Protein AF-A0A6V7JNL8-F1 (afdb_monomer)

Sequence (116 aa):
MGIKDIFENTATLTGIARAKKGSAQLMVTEIVQKAGIEVNEEGTTAYVATEIELGNKVADQEFTADHPFLFYLEDEITGTILYMGRIVNPLETTGNTEASGVQLPIRQDDFVPQPA

Radius of gyration: 23.98 Å; Cα contacts (8 Å, |Δi|>4): 64; chains: 1; bounding box: 53×30×69 Å

InterPro domains:
  IPR000215 Serpin family [PTHR11461] (1-91)
  IPR023795 Serpin, conserved site [PS00284] (63-73)
  IPR023796 Serpin domain [PF00079] (1-90)
  IPR036186 Serpin superfamily [SSF56574] (1-90)
  IPR042178 Serpin superfamily, domain 1 [G3DSA:3.30.497.10] (1-93)

Structure (mmCIF, N/CA/C/O backbone):
data_AF-A0A6V7JNL8-F1
#
_entry.id   AF-A0A6V7JNL8-F1
#
loop_
_atom_site.group_PDB
_atom_site.id
_atom_site.type_symbol
_atom_site.label_atom_id
_atom_site.label_alt_id
_atom_site.label_comp_id
_atom_site.label_asym_id
_atom_site.label_entity_id
_atom_site.label_seq_id
_atom_site.pdbx_PDB_ins_code
_atom_site.Cartn_x
_atom_site.Cartn_y
_atom_site.Cartn_z
_atom_site.occupancy
_atom_site.B_iso_or_equiv
_atom_site.auth_seq_id
_atom_site.auth_comp_id
_atom_site.auth_asym_id
_atom_site.auth_atom_id
_atom_site.pdbx_PDB_model_num
ATOM 1 N N . MET A 1 1 ? -3.337 -8.115 -15.566 1.00 71.75 1 MET A N 1
ATOM 2 C CA . MET A 1 1 ? -2.406 -6.991 -15.804 1.00 71.75 1 MET A CA 1
ATOM 3 C C . MET A 1 1 ? -1.727 -7.218 -17.155 1.00 71.75 1 MET A C 1
ATOM 5 O O . MET A 1 1 ? -1.143 -8.277 -17.334 1.00 71.75 1 MET A O 1
ATOM 9 N N . GLY A 1 2 ? -1.909 -6.329 -18.136 1.00 91.81 2 GLY A N 1
ATOM 10 C CA . GLY A 1 2 ? -1.570 -6.574 -19.554 1.00 91.81 2 GLY A CA 1
ATOM 11 C C . GLY A 1 2 ? -0.250 -5.971 -20.049 1.00 91.81 2 GLY A C 1
ATOM 12 O O . GLY A 1 2 ? -0.011 -5.973 -21.249 1.00 91.81 2 GLY A O 1
ATOM 13 N N . ILE A 1 3 ? 0.588 -5.438 -19.157 1.00 92.81 3 ILE A N 1
ATOM 14 C CA . ILE A 1 3 ? 1.860 -4.797 -19.515 1.00 92.81 3 ILE A CA 1
ATOM 15 C C . ILE A 1 3 ? 2.915 -5.891 -19.713 1.00 92.81 3 ILE A C 1
ATOM 17 O O . ILE A 1 3 ? 3.321 -6.527 -18.743 1.00 92.81 3 ILE A O 1
ATOM 21 N N . LYS A 1 4 ? 3.322 -6.127 -20.965 1.00 92.75 4 LYS A N 1
ATOM 22 C CA . LYS A 1 4 ? 4.293 -7.173 -21.340 1.00 92.75 4 LYS A CA 1
ATOM 23 C C . LYS A 1 4 ? 5.428 -6.634 -22.200 1.00 92.75 4 LYS A C 1
ATOM 25 O O . LYS A 1 4 ? 6.579 -6.929 -21.913 1.00 92.75 4 LYS A O 1
ATOM 30 N N . ASP A 1 5 ? 5.106 -5.771 -23.160 1.00 92.56 5 ASP A N 1
ATOM 31 C CA . ASP A 1 5 ? 6.029 -5.276 -24.188 1.00 92.56 5 ASP A CA 1
ATOM 32 C C . ASP A 1 5 ? 7.336 -4.696 -23.630 1.00 92.56 5 ASP A C 1
ATOM 34 O O . ASP A 1 5 ? 8.387 -4.857 -24.238 1.00 92.56 5 ASP A O 1
ATOM 38 N N . ILE A 1 6 ? 7.302 -4.043 -22.461 1.00 92.75 6 ILE A N 1
ATOM 39 C CA . ILE A 1 6 ? 8.499 -3.448 -21.841 1.00 92.75 6 ILE A CA 1
ATOM 40 C C . ILE A 1 6 ? 9.500 -4.492 -21.328 1.00 92.75 6 ILE A C 1
ATOM 42 O O . ILE A 1 6 ? 10.667 -4.154 -21.143 1.00 92.75 6 ILE A O 1
ATOM 46 N N . PHE A 1 7 ? 9.049 -5.728 -21.101 1.00 93.00 7 PHE A N 1
ATOM 47 C CA . PHE A 1 7 ? 9.846 -6.849 -20.599 1.00 93.00 7 PHE A CA 1
ATOM 48 C C . PHE A 1 7 ? 10.343 -7.777 -21.715 1.00 93.00 7 PHE A C 1
ATOM 50 O O . PHE A 1 7 ? 11.007 -8.775 -21.444 1.00 93.00 7 PHE A O 1
ATOM 57 N N . GLU A 1 8 ? 10.009 -7.484 -22.972 1.00 90.81 8 GLU A N 1
ATOM 58 C CA . GLU A 1 8 ? 10.382 -8.307 -24.118 1.00 90.81 8 GLU A CA 1
ATOM 59 C C . GLU A 1 8 ? 11.585 -7.724 -24.872 1.00 90.81 8 GLU A C 1
ATOM 61 O O . GLU A 1 8 ? 11.836 -6.521 -24.879 1.00 90.81 8 GLU A O 1
ATOM 66 N N . ASN A 1 9 ? 12.287 -8.574 -25.625 1.00 88.19 9 ASN A N 1
ATOM 67 C CA . ASN A 1 9 ? 13.347 -8.150 -26.553 1.00 88.19 9 ASN A CA 1
ATOM 68 C C . ASN A 1 9 ? 12.832 -7.268 -27.708 1.00 88.19 9 ASN A C 1
ATOM 70 O O . ASN A 1 9 ? 13.613 -6.771 -28.512 1.00 88.19 9 ASN A O 1
ATOM 74 N N . THR A 1 10 ? 11.518 -7.121 -27.843 1.00 87.00 10 THR A N 1
ATOM 75 C CA . THR A 1 10 ? 10.837 -6.248 -28.806 1.00 87.00 10 THR A CA 1
ATOM 76 C C . THR A 1 10 ? 10.531 -4.868 -28.213 1.00 87.00 10 THR A C 1
ATOM 78 O O . THR A 1 10 ? 10.047 -3.992 -28.936 1.00 87.00 10 THR A O 1
ATOM 81 N N . ALA A 1 11 ? 10.839 -4.642 -26.926 1.00 89.75 11 ALA A N 1
ATOM 82 C CA . ALA A 1 11 ? 10.598 -3.385 -26.234 1.00 89.75 11 ALA A CA 1
ATOM 83 C C . ALA A 1 11 ? 11.170 -2.196 -27.016 1.00 89.75 11 ALA A C 1
ATOM 85 O O . ALA A 1 11 ? 12.323 -2.192 -27.465 1.00 89.75 11 ALA A O 1
ATOM 86 N N . THR A 1 12 ? 10.350 -1.155 -27.159 1.00 88.56 12 THR A N 1
ATOM 87 C CA . THR A 1 12 ? 10.737 0.098 -27.813 1.00 88.56 12 THR A CA 1
ATOM 88 C C . THR A 1 12 ? 10.807 1.209 -26.769 1.00 88.56 12 THR A C 1
ATOM 90 O O . THR A 1 12 ? 9.823 1.880 -26.479 1.00 88.56 12 THR A O 1
ATOM 93 N N . LEU A 1 13 ? 11.996 1.405 -26.192 1.00 88.31 13 LEU A N 1
ATOM 94 C CA . LEU A 1 13 ? 12.264 2.371 -25.115 1.00 88.31 13 LEU A CA 1
ATOM 95 C C . LEU A 1 13 ? 13.092 3.575 -25.606 1.00 88.31 13 LEU A C 1
ATOM 97 O O . LEU A 1 13 ? 14.003 4.054 -24.929 1.00 88.31 13 LEU A O 1
ATOM 101 N N . THR A 1 14 ? 12.784 4.086 -26.803 1.00 86.00 14 THR A N 1
ATOM 102 C CA . THR A 1 14 ? 13.573 5.129 -27.494 1.00 86.00 14 THR A CA 1
ATOM 103 C C . THR A 1 14 ? 13.622 6.475 -26.769 1.00 86.00 14 THR A C 1
ATOM 105 O O . THR A 1 14 ? 14.525 7.272 -27.028 1.00 86.00 14 THR A O 1
ATOM 108 N N . GLY A 1 15 ? 12.662 6.736 -25.873 1.00 87.06 15 GLY A N 1
ATOM 109 C CA . GLY A 1 15 ? 12.663 7.904 -24.987 1.00 87.06 15 GLY A CA 1
ATOM 110 C C . GLY A 1 15 ? 13.679 7.814 -23.842 1.00 87.06 15 GLY A C 1
ATOM 111 O O . GLY A 1 15 ? 14.086 8.848 -23.327 1.00 87.06 15 GLY A O 1
ATOM 112 N N . ILE A 1 16 ? 14.118 6.603 -23.478 1.00 87.88 16 ILE A N 1
ATOM 113 C CA . ILE A 1 16 ? 15.117 6.357 -22.426 1.00 87.88 16 ILE A CA 1
ATOM 114 C C . ILE A 1 16 ? 16.518 6.307 -23.040 1.00 87.88 16 ILE A C 1
ATOM 116 O O . ILE A 1 16 ? 17.424 7.010 -22.599 1.00 87.88 16 ILE A O 1
ATOM 120 N N . ALA A 1 17 ? 16.695 5.500 -24.088 1.00 82.06 17 ALA A N 1
ATOM 121 C CA . ALA A 1 17 ? 17.964 5.381 -24.793 1.00 82.06 17 ALA A CA 1
ATOM 122 C C . ALA A 1 17 ? 17.739 5.322 -26.303 1.00 82.06 17 ALA A C 1
ATOM 124 O O . ALA A 1 17 ? 16.918 4.556 -26.810 1.00 82.06 17 ALA A O 1
ATOM 125 N N . ARG A 1 18 ? 18.512 6.116 -27.051 1.00 76.25 18 ARG A N 1
ATOM 126 C CA . ARG A 1 18 ? 18.511 6.048 -28.513 1.00 76.25 18 ARG A CA 1
ATOM 127 C C . ARG A 1 18 ? 19.405 4.900 -28.950 1.00 76.25 18 ARG A C 1
ATOM 129 O O . ARG A 1 18 ? 20.626 4.983 -28.819 1.00 76.25 18 ARG A O 1
ATOM 136 N N . ALA A 1 19 ? 18.799 3.855 -29.498 1.00 66.31 19 ALA A N 1
ATOM 137 C CA . ALA A 1 19 ? 19.547 2.784 -30.131 1.00 66.31 19 ALA A CA 1
ATOM 138 C C . ALA A 1 19 ? 20.340 3.354 -31.324 1.00 66.31 19 ALA A C 1
ATOM 140 O O . ALA A 1 19 ? 19.763 3.874 -32.283 1.00 66.31 19 ALA A O 1
ATOM 141 N N . LYS A 1 20 ? 21.676 3.296 -31.264 1.00 64.19 20 LYS A N 1
ATOM 142 C CA . LYS A 1 20 ? 22.520 3.493 -32.452 1.00 64.19 20 LYS A CA 1
ATOM 143 C C . LYS A 1 20 ? 22.449 2.217 -33.287 1.00 64.19 20 LYS A C 1
ATOM 145 O O . LYS A 1 20 ? 22.245 1.131 -32.760 1.00 64.19 20 LYS A O 1
ATOM 150 N N . LYS A 1 21 ? 22.641 2.325 -34.601 1.00 59.34 21 LYS A N 1
ATOM 151 C CA . LYS A 1 21 ? 22.665 1.157 -35.493 1.00 59.34 21 LYS A CA 1
ATOM 152 C C . LYS A 1 21 ? 23.706 0.144 -34.967 1.00 59.34 21 LYS A C 1
ATOM 154 O O . LYS A 1 21 ? 24.890 0.465 -34.949 1.00 59.34 21 LYS A O 1
ATOM 159 N N . GLY A 1 22 ? 23.253 -1.025 -34.498 1.00 60.88 22 GLY A N 1
ATOM 160 C CA . GLY A 1 22 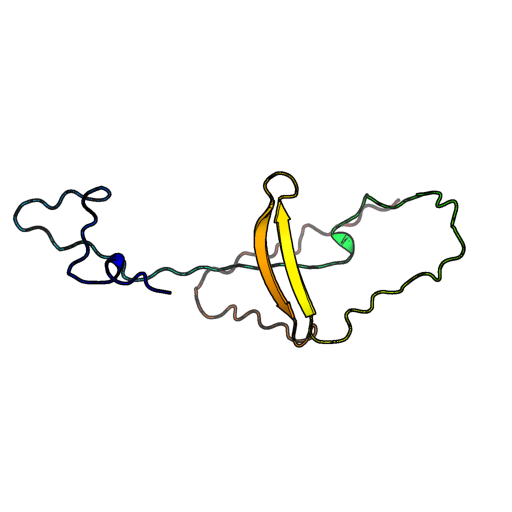? 24.098 -2.064 -33.885 1.00 60.88 22 GLY A CA 1
ATOM 161 C C . GLY A 1 22 ? 24.173 -2.087 -32.347 1.00 60.88 22 GLY A C 1
ATOM 162 O O . GLY A 1 22 ? 24.960 -2.862 -31.813 1.00 60.88 22 GLY A O 1
ATOM 163 N N . SER A 1 23 ? 23.403 -1.269 -31.619 1.00 64.31 23 SER A N 1
ATOM 164 C CA . SER A 1 23 ? 23.349 -1.325 -30.148 1.00 64.31 23 SER A CA 1
ATOM 165 C C . SER A 1 23 ? 22.418 -2.426 -29.632 1.00 64.31 23 SER A C 1
ATOM 167 O O . SER A 1 23 ? 21.422 -2.745 -30.278 1.00 64.31 23 SER A O 1
ATOM 169 N N . ALA A 1 24 ? 22.716 -2.943 -28.436 1.00 66.56 24 ALA A N 1
ATOM 170 C CA . ALA A 1 24 ? 21.871 -3.887 -27.711 1.00 66.56 24 ALA A CA 1
ATOM 171 C C . ALA A 1 24 ? 20.445 -3.344 -27.521 1.00 66.56 24 ALA A C 1
ATOM 173 O O . ALA A 1 24 ? 20.257 -2.152 -27.255 1.00 66.56 24 ALA A O 1
ATOM 174 N N . GLN A 1 25 ? 19.451 -4.222 -27.665 1.00 74.81 25 GLN A N 1
ATOM 175 C CA . GLN A 1 25 ? 18.060 -3.881 -27.402 1.00 74.81 25 GLN A CA 1
ATOM 176 C C . GLN A 1 25 ? 17.871 -3.630 -25.900 1.00 74.81 25 GLN A C 1
ATOM 178 O O . GLN A 1 25 ? 18.283 -4.445 -25.076 1.00 74.81 25 GLN A O 1
ATOM 183 N N . LEU A 1 26 ? 17.264 -2.497 -25.547 1.00 87.44 26 LEU A N 1
ATOM 184 C CA . LEU A 1 26 ? 16.943 -2.156 -24.165 1.00 87.44 26 LEU A CA 1
ATOM 185 C C . LEU A 1 26 ? 15.575 -2.739 -23.799 1.00 87.44 26 LEU A C 1
ATOM 187 O O . LEU A 1 26 ? 14.599 -2.467 -24.494 1.00 87.44 26 LEU A O 1
ATOM 191 N N . MET A 1 27 ? 15.506 -3.468 -22.688 1.00 91.75 27 MET A N 1
ATOM 192 C CA . MET A 1 27 ? 14.260 -3.944 -22.083 1.00 91.75 27 MET A CA 1
ATOM 193 C C . MET A 1 27 ? 14.330 -3.791 -20.561 1.00 91.75 27 MET A C 1
ATOM 195 O O . MET A 1 27 ? 15.417 -3.668 -19.990 1.00 91.75 27 MET A O 1
ATOM 199 N N . VAL A 1 28 ? 13.177 -3.832 -19.905 1.00 92.44 28 VAL A N 1
ATOM 200 C CA . VAL A 1 28 ? 13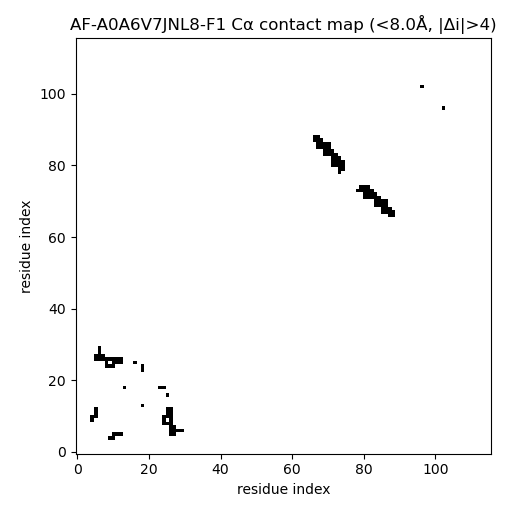.078 -3.937 -18.450 1.00 92.44 28 VAL A CA 1
ATOM 201 C C . VAL A 1 28 ? 13.203 -5.406 -18.065 1.00 92.44 28 VAL A C 1
ATOM 203 O O . VAL A 1 28 ? 12.419 -6.231 -18.515 1.00 92.44 28 VAL A O 1
ATOM 206 N N . THR A 1 29 ? 14.179 -5.750 -17.232 1.00 92.62 29 THR A N 1
ATOM 207 C CA . THR A 1 29 ? 14.372 -7.140 -16.788 1.00 92.62 29 THR A CA 1
ATOM 208 C C . THR A 1 29 ? 13.604 -7.455 -15.512 1.00 92.62 29 THR A C 1
ATOM 210 O O . THR A 1 29 ? 13.129 -8.571 -15.341 1.00 92.62 29 THR A O 1
ATOM 213 N N . GLU A 1 30 ? 13.476 -6.479 -14.613 1.00 92.81 30 GLU A N 1
ATOM 214 C CA . GLU A 1 30 ? 12.841 -6.655 -13.312 1.00 92.81 30 GLU A CA 1
ATOM 215 C C . GLU A 1 30 ? 12.280 -5.320 -12.808 1.00 92.81 30 GLU A C 1
ATOM 217 O O . GLU A 1 30 ? 12.890 -4.266 -12.995 1.00 92.81 30 GLU A O 1
ATOM 222 N N . ILE A 1 31 ? 11.120 -5.376 -12.153 1.00 92.69 31 ILE A N 1
ATOM 223 C CA . ILE A 1 31 ? 10.579 -4.280 -11.347 1.00 92.69 31 ILE A CA 1
ATOM 224 C C . ILE A 1 31 ? 10.210 -4.875 -9.993 1.00 92.69 31 ILE A C 1
ATOM 226 O O . ILE A 1 31 ? 9.353 -5.754 -9.917 1.00 92.69 31 ILE A O 1
ATOM 230 N N . VAL A 1 32 ? 10.836 -4.377 -8.928 1.00 94.19 32 VAL A N 1
ATOM 231 C CA . VAL A 1 32 ? 10.525 -4.773 -7.552 1.00 94.19 32 VAL A C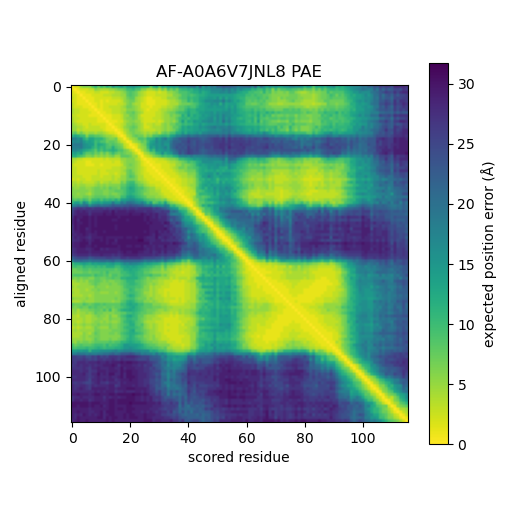A 1
ATOM 232 C C . VAL A 1 32 ? 9.875 -3.597 -6.8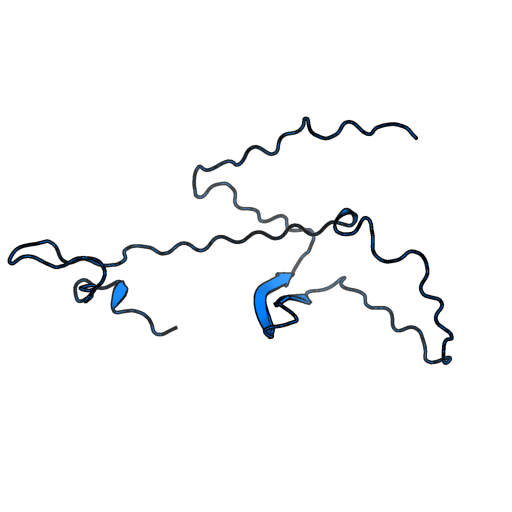38 1.00 94.19 32 VAL A C 1
ATOM 234 O O . VAL A 1 32 ? 10.480 -2.535 -6.708 1.00 94.19 32 VAL A O 1
ATOM 237 N N . GLN A 1 33 ? 8.655 -3.796 -6.343 1.00 89.50 33 GLN A N 1
ATOM 238 C CA . GLN A 1 33 ? 7.975 -2.851 -5.464 1.00 89.50 33 GLN A CA 1
ATOM 239 C C . GLN A 1 33 ? 7.995 -3.403 -4.039 1.00 89.50 33 GLN A C 1
ATOM 241 O O . GLN A 1 33 ? 7.479 -4.490 -3.784 1.00 89.50 33 GLN A O 1
ATOM 246 N N . LYS A 1 34 ? 8.594 -2.653 -3.111 1.00 89.00 34 LYS A N 1
ATOM 247 C CA . LYS A 1 34 ? 8.582 -2.959 -1.677 1.00 89.00 34 LYS A CA 1
ATOM 248 C C . LYS A 1 34 ? 7.835 -1.860 -0.944 1.00 89.00 34 LYS A C 1
ATOM 250 O O . LYS A 1 34 ? 8.077 -0.684 -1.195 1.00 89.00 34 LYS A O 1
ATOM 255 N N . ALA A 1 35 ? 6.950 -2.260 -0.046 1.00 86.38 35 ALA A N 1
ATOM 256 C CA . ALA A 1 35 ? 6.176 -1.373 0.804 1.00 86.38 35 ALA A CA 1
ATOM 257 C C . ALA A 1 35 ? 6.143 -1.965 2.215 1.00 86.38 35 ALA A C 1
ATOM 259 O O . ALA A 1 35 ? 6.090 -3.186 2.367 1.00 86.38 35 ALA A O 1
ATOM 260 N N . GLY A 1 36 ? 6.190 -1.102 3.223 1.00 84.81 36 GLY A N 1
ATOM 261 C CA . GLY A 1 36 ? 6.074 -1.473 4.627 1.00 84.81 36 GLY A CA 1
ATOM 262 C C . GLY A 1 36 ? 5.216 -0.441 5.341 1.00 84.81 36 GLY A C 1
ATOM 263 O O . GLY A 1 36 ? 5.328 0.750 5.056 1.00 84.81 36 GLY A O 1
ATOM 264 N N . ILE A 1 37 ? 4.343 -0.915 6.223 1.00 83.94 37 ILE A N 1
ATOM 265 C CA . ILE A 1 37 ? 3.509 -0.079 7.082 1.00 83.94 37 ILE A CA 1
ATOM 266 C C . ILE A 1 37 ? 3.733 -0.567 8.502 1.00 83.94 37 ILE A C 1
ATOM 268 O O . ILE A 1 37 ? 3.618 -1.762 8.773 1.00 83.94 37 ILE A O 1
ATOM 272 N N . GLU A 1 38 ? 4.055 0.365 9.385 1.00 84.56 38 GLU A N 1
ATOM 273 C CA . GLU A 1 38 ? 4.084 0.144 10.821 1.00 84.56 38 GLU A CA 1
ATOM 274 C C . GLU A 1 38 ? 2.871 0.848 11.423 1.00 84.56 38 GLU A C 1
ATOM 276 O O . GLU A 1 38 ? 2.624 2.019 11.136 1.00 84.56 38 GLU A O 1
ATOM 281 N N . VAL A 1 39 ? 2.096 0.115 12.220 1.00 81.19 39 VAL A N 1
ATOM 282 C CA . VAL A 1 39 ? 0.956 0.654 12.962 1.00 81.19 39 VAL A CA 1
ATOM 283 C C . VAL A 1 39 ? 1.249 0.443 14.436 1.00 81.19 39 VAL A C 1
ATOM 285 O O . VAL A 1 39 ? 1.421 -0.691 14.879 1.00 81.19 39 VAL A O 1
ATOM 288 N N . ASN A 1 40 ? 1.319 1.536 15.181 1.00 80.81 40 ASN A N 1
ATOM 289 C CA . ASN A 1 40 ? 1.484 1.529 16.624 1.00 80.81 40 ASN A CA 1
ATOM 290 C C . ASN A 1 40 ? 0.568 2.593 17.246 1.00 80.81 40 ASN A C 1
ATOM 292 O O . ASN A 1 40 ? 0.017 3.449 16.553 1.00 80.81 40 ASN A O 1
ATOM 296 N N . GLU A 1 41 ? 0.382 2.509 18.558 1.00 77.56 41 GLU A N 1
ATOM 297 C CA . GLU A 1 41 ? -0.475 3.434 19.311 1.00 77.56 41 GLU A CA 1
ATOM 298 C C . GLU A 1 41 ? 0.161 4.830 19.436 1.00 77.56 41 GLU A C 1
ATOM 300 O O . GLU A 1 41 ? -0.539 5.830 19.572 1.00 77.56 41 GLU A O 1
ATOM 305 N N . GLU A 1 42 ? 1.491 4.911 19.331 1.00 64.81 42 GLU A N 1
ATOM 306 C CA . GLU A 1 42 ? 2.255 6.164 19.381 1.00 64.81 42 GLU A CA 1
ATOM 307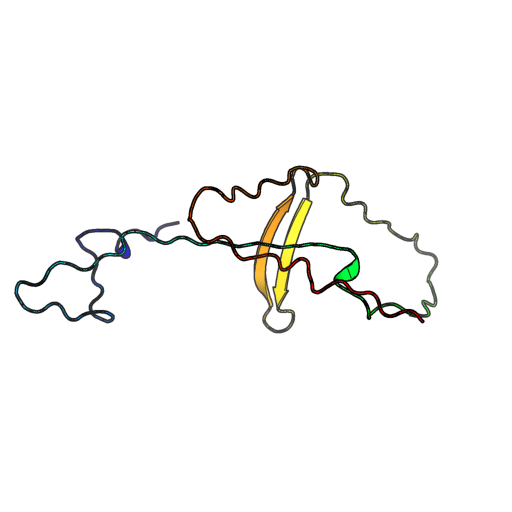 C C . GLU A 1 42 ? 2.144 6.995 18.098 1.00 64.81 42 GLU A C 1
ATOM 309 O O . GLU A 1 42 ? 2.494 8.178 18.091 1.00 64.81 42 GLU A O 1
ATOM 314 N N . GLY A 1 43 ? 1.599 6.420 17.022 1.00 57.06 43 GLY A N 1
ATOM 315 C CA . GLY A 1 43 ? 1.366 7.074 15.736 1.00 57.06 43 GLY A CA 1
ATOM 316 C C . GLY A 1 43 ? 0.424 8.280 15.801 1.00 57.06 43 GLY A C 1
ATOM 317 O O . GLY A 1 43 ? 0.091 8.853 14.766 1.00 57.06 43 GLY A O 1
ATOM 318 N N . THR A 1 44 ? -0.020 8.688 16.994 1.00 44.97 44 THR A N 1
ATOM 319 C CA . THR A 1 44 ? -0.756 9.926 17.263 1.00 44.97 44 THR A CA 1
ATOM 320 C C . THR A 1 44 ? -0.539 10.396 18.713 1.00 44.97 44 THR A C 1
ATOM 322 O O . THR A 1 44 ? -1.399 10.230 19.571 1.00 44.97 44 THR A O 1
ATOM 325 N N . THR A 1 45 ? 0.568 11.088 19.003 1.00 44.56 45 THR A N 1
ATOM 326 C CA . THR A 1 45 ? 0.734 11.831 20.280 1.00 44.56 45 THR A CA 1
ATOM 327 C C . THR A 1 45 ? -0.054 13.158 20.324 1.00 44.56 45 THR A C 1
ATOM 329 O O . THR A 1 45 ? 0.043 13.910 21.289 1.00 44.56 45 THR A O 1
ATOM 332 N N . ALA A 1 46 ? -0.866 13.491 19.314 1.00 43.28 46 ALA A N 1
ATOM 333 C CA . ALA A 1 46 ? -1.716 14.684 19.357 1.00 43.28 46 ALA A CA 1
ATOM 334 C C 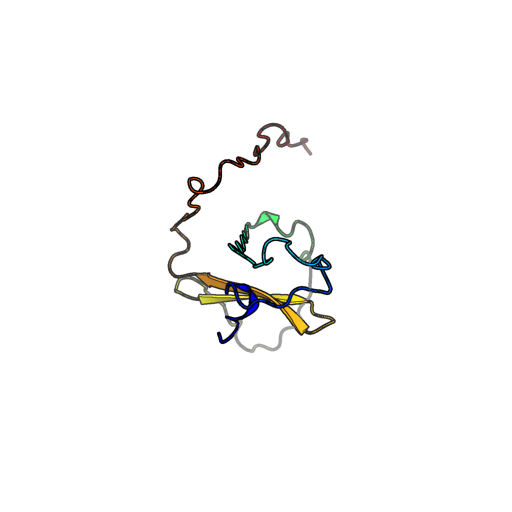. ALA A 1 46 ? -2.873 14.621 18.346 1.00 43.28 46 ALA A C 1
ATOM 336 O O . ALA A 1 46 ? -2.727 15.127 17.238 1.00 43.28 46 ALA A O 1
ATOM 337 N N . TYR A 1 47 ? -4.037 14.073 18.720 1.00 44.25 47 TYR A N 1
ATOM 338 C CA . TYR A 1 47 ? -5.289 14.579 18.125 1.00 44.25 47 TYR A CA 1
ATOM 339 C C . TYR A 1 47 ? -6.573 14.431 18.951 1.00 44.25 47 TYR A C 1
ATOM 341 O O . TYR A 1 47 ? -7.566 15.038 18.578 1.00 44.25 47 TYR A O 1
ATOM 349 N N . VAL A 1 48 ? -6.616 13.727 20.087 1.00 39.59 48 VAL A N 1
ATOM 350 C CA . VAL A 1 48 ? -7.878 13.653 20.853 1.00 39.59 48 VAL A CA 1
ATOM 351 C C . VAL A 1 48 ? -7.635 13.842 22.344 1.00 39.59 48 VAL A C 1
ATOM 353 O O . VAL A 1 48 ? -7.609 12.904 23.131 1.00 39.59 48 VAL A O 1
ATOM 356 N N . ALA A 1 49 ? -7.478 15.101 22.742 1.00 44.94 49 ALA A N 1
ATOM 357 C CA . ALA A 1 49 ? -7.816 15.530 24.089 1.00 44.94 49 ALA A CA 1
ATOM 358 C C . ALA A 1 49 ? -8.943 16.556 23.953 1.00 44.94 49 ALA A C 1
ATOM 360 O O . ALA A 1 49 ? -8.705 17.729 23.671 1.00 44.94 49 ALA A O 1
ATOM 361 N N . THR A 1 50 ? -10.168 16.096 24.208 1.00 44.88 50 THR A N 1
ATOM 362 C CA . THR A 1 50 ? -11.422 16.866 24.312 1.00 44.88 50 THR A CA 1
ATOM 363 C C . THR A 1 50 ? -12.100 17.266 22.995 1.00 44.88 50 THR A C 1
ATOM 365 O O . THR A 1 50 ? -12.021 18.408 22.552 1.00 44.88 50 THR A O 1
ATOM 368 N N . GLU A 1 51 ? -12.897 16.350 22.443 1.00 40.66 51 GLU A N 1
ATOM 369 C CA . GLU A 1 51 ? -14.111 16.713 21.706 1.00 40.66 51 GLU A CA 1
ATOM 370 C C . GLU A 1 51 ? -15.294 16.580 22.680 1.00 40.66 51 GLU A C 1
ATOM 372 O O . GLU A 1 51 ? -15.464 15.554 23.337 1.00 40.66 51 GLU A O 1
ATOM 377 N N . ILE A 1 52 ? -16.062 17.656 22.874 1.00 41.31 52 ILE A N 1
ATOM 378 C CA . ILE A 1 52 ? -17.305 17.606 23.651 1.00 41.31 52 ILE A CA 1
ATOM 379 C C . ILE A 1 52 ? -18.404 17.188 22.675 1.00 41.31 52 ILE A C 1
ATOM 381 O O . ILE A 1 52 ? -18.965 18.031 21.976 1.00 41.31 52 ILE A O 1
ATOM 385 N N . GLU A 1 53 ? -18.728 15.899 22.635 1.00 45.03 53 GLU A N 1
ATOM 386 C CA . GLU A 1 53 ? -19.902 15.412 21.914 1.00 45.03 53 GLU A CA 1
ATOM 387 C C . GLU A 1 53 ? -21.175 15.678 22.737 1.00 45.03 53 GLU A C 1
ATOM 389 O O . GLU A 1 53 ? -21.424 15.064 23.778 1.00 45.03 53 GLU A O 1
ATOM 394 N N . LEU A 1 54 ? -22.031 16.593 22.269 1.00 43.09 54 LEU A N 1
ATOM 395 C CA . LEU A 1 54 ? -23.434 16.618 22.695 1.00 43.09 54 LEU A CA 1
ATOM 396 C C . LEU A 1 54 ? -24.164 15.462 21.990 1.00 43.09 54 LEU A C 1
ATOM 398 O O . LEU A 1 54 ? -24.701 15.627 20.896 1.00 43.09 54 LEU A O 1
ATOM 402 N N . GLY A 1 55 ? -24.154 14.282 22.609 1.00 47.88 55 GLY A N 1
ATOM 403 C CA . GLY A 1 55 ? -24.680 13.052 22.016 1.00 47.88 55 GLY A CA 1
ATOM 404 C C . GLY A 1 55 ? -26.205 13.024 21.852 1.00 47.88 55 GLY A C 1
ATOM 405 O O . GLY A 1 55 ? -26.962 13.146 22.820 1.00 47.88 55 GLY A O 1
ATOM 406 N N . ASN A 1 56 ? -26.669 12.748 20.629 1.00 48.59 56 ASN A N 1
ATOM 407 C CA . ASN A 1 56 ? -27.920 12.015 20.449 1.00 48.59 56 ASN A CA 1
ATOM 408 C C . ASN A 1 56 ? -27.681 10.569 20.907 1.00 48.59 56 ASN A C 1
ATOM 410 O O . ASN A 1 56 ? -26.694 9.959 20.523 1.00 48.59 56 ASN A O 1
ATOM 414 N N . LYS A 1 57 ? -28.607 10.020 21.700 1.00 51.38 57 LYS A N 1
ATOM 415 C CA . LYS A 1 57 ? -28.602 8.665 22.294 1.00 51.38 57 LYS A CA 1
ATOM 416 C C . LYS A 1 57 ? -28.757 7.524 21.262 1.00 51.38 57 LYS A C 1
ATOM 418 O O . LYS A 1 57 ? -29.529 6.589 21.474 1.00 51.38 57 LYS A O 1
ATOM 423 N N . VAL A 1 58 ? -28.101 7.612 20.112 1.00 56.69 58 VAL A N 1
ATOM 424 C CA . VAL A 1 58 ? -27.982 6.486 19.181 1.00 56.69 58 VAL A CA 1
ATOM 425 C C . VAL A 1 58 ? -26.763 5.702 19.648 1.00 56.69 58 VAL A C 1
ATOM 427 O O . VAL A 1 58 ? -25.726 6.303 19.873 1.00 56.69 58 VAL A O 1
ATOM 430 N N . ALA A 1 59 ? -26.938 4.408 19.913 1.00 58.66 59 ALA A N 1
ATOM 431 C CA . ALA A 1 59 ? -25.937 3.557 20.551 1.00 58.66 59 ALA A CA 1
ATOM 432 C C . ALA A 1 59 ? -24.535 3.757 19.955 1.00 58.66 59 ALA A C 1
ATOM 434 O O . ALA A 1 59 ? -24.386 3.686 18.735 1.00 58.66 59 ALA A O 1
ATOM 435 N N . ASP A 1 60 ? -23.543 3.974 20.824 1.00 63.28 60 ASP A N 1
ATOM 436 C CA . ASP A 1 60 ? -22.130 3.983 20.453 1.00 63.28 60 ASP A CA 1
ATOM 437 C C . ASP A 1 60 ? -21.826 2.691 19.697 1.00 63.28 60 ASP A C 1
ATOM 439 O O . ASP A 1 60 ? -21.979 1.584 20.225 1.00 63.28 60 ASP A O 1
ATOM 443 N N 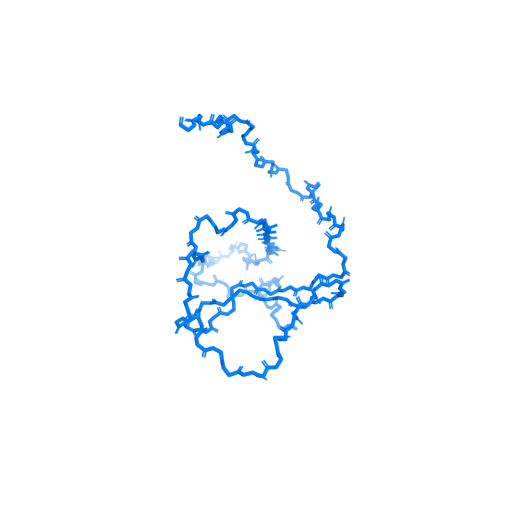. GLN A 1 61 ? -21.478 2.821 18.421 1.00 69.25 61 GLN A N 1
ATOM 444 C CA . GLN A 1 61 ? -21.156 1.672 17.600 1.00 69.25 61 GLN A CA 1
ATOM 445 C C . GLN A 1 61 ? -19.661 1.400 17.716 1.00 69.25 61 GLN A C 1
ATOM 447 O O . GLN A 1 61 ? -18.843 2.073 17.095 1.00 69.25 61 GLN A O 1
ATOM 452 N N . GLU A 1 62 ? -19.312 0.407 18.529 1.00 83.44 62 GLU A N 1
ATOM 453 C CA . GLU A 1 62 ? -17.935 -0.060 18.660 1.00 83.44 62 GLU A CA 1
ATOM 454 C C . GLU A 1 62 ? -17.476 -0.758 17.371 1.00 83.44 62 GLU A C 1
ATOM 456 O O . GLU A 1 62 ? -18.187 -1.589 16.795 1.00 83.44 62 GLU A O 1
ATOM 461 N N . PHE A 1 63 ? -16.266 -0.424 16.920 1.00 85.75 63 PHE A N 1
ATOM 462 C CA . PHE A 1 63 ? -15.583 -1.122 15.836 1.00 85.75 63 PHE A CA 1
ATOM 463 C C . PHE A 1 63 ? -14.491 -2.024 16.414 1.00 85.75 63 PHE A C 1
ATOM 465 O O . PHE A 1 63 ? -13.570 -1.554 17.080 1.00 85.75 63 PHE A O 1
ATOM 472 N N . THR A 1 64 ? -14.576 -3.323 16.131 1.00 90.69 64 THR A N 1
ATOM 473 C CA . THR A 1 64 ? -13.604 -4.325 16.584 1.00 90.69 64 THR A CA 1
ATOM 474 C C . THR A 1 64 ? -12.948 -4.992 15.375 1.00 90.69 64 THR A C 1
ATOM 476 O O . THR A 1 64 ? -13.600 -5.713 14.624 1.00 90.69 64 THR A O 1
ATOM 479 N N . ALA A 1 65 ? -11.646 -4.758 15.189 1.00 91.44 65 ALA A N 1
ATOM 480 C CA . ALA A 1 65 ? -10.833 -5.350 14.120 1.00 91.44 65 ALA A CA 1
ATOM 481 C C . ALA A 1 65 ? -10.078 -6.612 14.592 1.00 91.44 65 ALA A C 1
ATOM 483 O O . ALA A 1 65 ? -8.859 -6.708 14.462 1.00 91.44 65 ALA A O 1
ATOM 484 N N . ASP A 1 66 ? -10.794 -7.578 15.170 1.00 92.88 66 ASP A N 1
ATOM 485 C CA . ASP A 1 66 ? -10.247 -8.834 15.722 1.00 92.88 66 ASP A CA 1
ATOM 486 C C . ASP A 1 66 ? -10.286 -10.029 14.742 1.00 92.88 66 ASP A C 1
ATOM 488 O O . ASP A 1 66 ? -9.997 -11.169 15.105 1.00 92.88 66 ASP A O 1
ATOM 492 N N . HIS A 1 67 ? -10.628 -9.774 13.480 1.00 94.12 67 HIS A N 1
ATOM 493 C CA . HIS A 1 67 ? -10.781 -10.758 12.407 1.00 94.12 67 HIS A CA 1
ATOM 494 C C . HIS A 1 67 ? -10.294 -10.160 11.074 1.00 94.12 67 HIS A C 1
ATOM 496 O O . HIS A 1 67 ? -10.062 -8.956 11.013 1.00 94.12 67 HIS A O 1
ATOM 502 N N . PRO A 1 68 ? -10.106 -10.951 9.995 1.00 96.81 68 PRO A N 1
ATOM 503 C CA . PRO A 1 68 ? -9.511 -10.446 8.762 1.00 96.81 68 PRO A CA 1
ATOM 504 C C . PRO A 1 68 ? -10.192 -9.189 8.209 1.00 96.81 68 PRO A C 1
ATOM 506 O O . PRO A 1 68 ? -11.393 -9.200 7.940 1.00 96.81 68 PRO A O 1
ATOM 509 N N . PHE A 1 69 ? -9.408 -8.139 7.970 1.00 95.44 69 PHE A N 1
ATOM 510 C CA . PHE A 1 69 ? -9.899 -6.844 7.505 1.00 95.44 69 PHE A CA 1
ATOM 511 C C . PHE A 1 69 ? -9.056 -6.290 6.352 1.00 95.44 69 PHE A C 1
ATOM 513 O O . PHE A 1 69 ? -7.915 -6.701 6.113 1.00 95.44 69 PHE A O 1
ATOM 520 N N . LEU A 1 70 ? -9.647 -5.355 5.611 1.00 95.31 70 LEU A N 1
ATOM 521 C CA . LEU A 1 70 ? -8.974 -4.566 4.584 1.00 95.31 70 LEU A CA 1
ATOM 522 C C . LEU A 1 70 ? -8.629 -3.193 5.148 1.00 95.31 70 LEU A C 1
ATOM 524 O O . LEU A 1 70 ? -9.373 -2.654 5.962 1.00 95.31 70 LEU A O 1
ATOM 528 N N . PHE A 1 71 ? -7.534 -2.619 4.673 1.00 93.12 71 PHE A N 1
ATOM 529 C CA . PHE A 1 71 ? -7.178 -1.237 4.961 1.00 93.12 71 PHE A CA 1
ATOM 530 C C . PHE A 1 71 ? -6.644 -0.569 3.699 1.00 93.12 71 PHE A C 1
ATOM 532 O O . PHE A 1 71 ? -6.137 -1.236 2.789 1.00 93.12 71 PHE A O 1
ATOM 539 N N . TYR A 1 72 ? -6.724 0.753 3.664 1.00 94.94 72 TYR A N 1
ATOM 540 C CA . TYR A 1 72 ? -6.033 1.570 2.684 1.00 94.94 72 TYR A CA 1
ATOM 541 C C . TYR A 1 72 ? -5.662 2.921 3.297 1.00 94.94 72 TYR A C 1
ATOM 543 O O . TYR A 1 72 ? -6.275 3.350 4.270 1.00 94.94 72 TYR A O 1
ATOM 551 N N . LEU A 1 73 ? -4.636 3.563 2.745 1.00 94.25 73 LEU A N 1
ATOM 552 C CA . LEU A 1 73 ? -4.272 4.941 3.063 1.00 94.25 73 LEU A CA 1
ATOM 553 C C . LEU A 1 73 ? -4.585 5.790 1.841 1.00 94.25 73 LEU A C 1
ATOM 555 O O . LEU A 1 73 ? -4.105 5.486 0.748 1.00 94.25 73 LEU A O 1
ATOM 559 N N . GLU A 1 74 ? -5.394 6.820 2.031 1.00 95.31 74 GLU A N 1
ATOM 560 C CA . GLU A 1 74 ? -5.859 7.717 0.980 1.00 95.31 74 GLU A CA 1
ATOM 561 C C . GLU A 1 74 ? -5.365 9.135 1.258 1.00 95.31 74 GLU A C 1
ATOM 563 O O . GLU A 1 74 ? -5.369 9.596 2.397 1.00 95.31 74 GLU A O 1
ATOM 568 N N . ASP A 1 75 ? -4.927 9.823 0.210 1.00 95.44 75 ASP A N 1
ATOM 569 C CA . ASP A 1 75 ? -4.781 11.273 0.250 1.00 95.44 75 ASP A CA 1
ATOM 570 C C . ASP A 1 75 ? -6.168 11.918 0.129 1.00 95.44 75 ASP A C 1
ATOM 572 O O . ASP A 1 75 ? -6.762 11.905 -0.949 1.00 95.44 75 ASP A O 1
ATOM 576 N N . GLU A 1 76 ? -6.667 12.495 1.223 1.00 94.56 76 GLU A N 1
ATOM 577 C CA . GLU A 1 76 ? -8.016 13.071 1.327 1.00 94.56 76 GLU A CA 1
ATOM 578 C C . GLU A 1 76 ? -8.310 14.167 0.292 1.00 94.56 76 GLU A C 1
ATOM 580 O O . GLU A 1 76 ? -9.464 14.361 -0.094 1.00 94.56 76 GLU A O 1
ATOM 585 N N . ILE A 1 77 ? -7.290 14.899 -0.172 1.00 96.94 77 ILE A N 1
ATOM 586 C CA . ILE A 1 77 ? -7.491 16.002 -1.123 1.00 96.94 77 ILE A CA 1
ATOM 587 C C . ILE A 1 77 ? 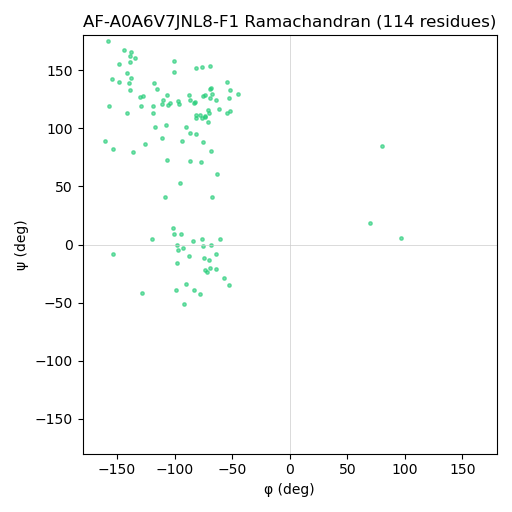-7.700 15.459 -2.536 1.00 96.94 77 ILE A C 1
ATOM 589 O O . ILE A 1 77 ? -8.538 15.964 -3.287 1.00 96.94 77 ILE A O 1
ATOM 593 N N . THR A 1 78 ? -6.902 14.464 -2.928 1.00 97.62 78 THR A N 1
ATOM 594 C CA . THR A 1 78 ? -6.891 13.943 -4.304 1.00 97.62 78 THR A CA 1
ATOM 595 C C . THR A 1 78 ? -7.732 12.682 -4.481 1.00 97.62 78 THR A C 1
ATOM 597 O O . THR A 1 78 ? -8.041 12.316 -5.615 1.00 97.62 78 THR A O 1
ATOM 600 N N . GLY A 1 79 ? -8.090 12.019 -3.382 1.00 96.12 79 GLY A N 1
ATOM 601 C CA . GLY A 1 79 ? -8.722 10.704 -3.365 1.00 96.12 79 GLY A CA 1
ATOM 602 C C . GLY A 1 79 ? -7.790 9.569 -3.806 1.00 96.12 79 GLY A C 1
ATOM 603 O O . GLY A 1 79 ? -8.234 8.511 -4.257 1.00 96.12 79 GLY A O 1
ATOM 604 N N . THR A 1 80 ? -6.472 9.797 -3.783 1.00 97.25 80 THR A N 1
ATOM 605 C CA . THR A 1 80 ? -5.500 8.817 -4.280 1.00 97.25 80 THR A CA 1
ATOM 606 C C . THR A 1 80 ? -5.210 7.771 -3.213 1.00 97.25 80 THR A C 1
ATOM 608 O O . THR A 1 80 ? -4.704 8.097 -2.143 1.00 97.25 80 THR A O 1
ATOM 611 N N . ILE A 1 81 ? -5.431 6.496 -3.535 1.00 95.56 81 ILE A N 1
ATOM 612 C CA . ILE A 1 81 ? -5.015 5.375 -2.687 1.00 95.56 81 ILE A CA 1
ATOM 613 C C . ILE A 1 81 ? -3.494 5.209 -2.780 1.00 95.56 81 ILE A C 1
ATOM 615 O O . ILE A 1 81 ? -2.959 4.792 -3.809 1.00 95.56 81 ILE A O 1
ATOM 619 N N . LEU A 1 82 ? -2.803 5.516 -1.687 1.00 93.88 82 LEU A N 1
ATOM 620 C CA . LEU A 1 82 ? -1.352 5.398 -1.540 1.00 93.88 82 LEU A CA 1
ATOM 621 C C . LEU A 1 82 ? -0.942 3.970 -1.174 1.00 93.88 82 LEU A C 1
ATOM 623 O O . LEU A 1 82 ? 0.059 3.453 -1.670 1.00 93.88 82 LEU A O 1
ATOM 627 N N . TYR A 1 83 ? -1.739 3.327 -0.320 1.00 94.50 83 TYR A N 1
ATOM 628 C CA . TYR A 1 83 ? -1.522 1.959 0.138 1.00 94.50 83 TYR A CA 1
ATOM 629 C C . TYR A 1 83 ? -2.847 1.230 0.248 1.00 94.50 83 TYR A C 1
ATOM 631 O O . TYR A 1 83 ? -3.851 1.834 0.597 1.00 94.50 83 TYR A O 1
ATOM 639 N N . MET A 1 84 ? -2.844 -0.076 0.001 1.00 94.94 84 MET A N 1
ATOM 640 C CA . MET A 1 84 ? -3.991 -0.943 0.239 1.00 94.94 84 MET A CA 1
ATOM 641 C C . MET A 1 84 ? -3.493 -2.328 0.625 1.00 94.94 84 MET A C 1
ATOM 643 O O . MET A 1 84 ? -2.530 -2.832 0.043 1.00 94.94 84 MET A O 1
ATOM 647 N N . GLY A 1 85 ? -4.156 -2.951 1.588 1.00 92.44 85 GLY A N 1
ATOM 648 C CA . GLY A 1 85 ? -3.758 -4.256 2.078 1.00 92.44 85 GLY A CA 1
ATOM 649 C C . GLY A 1 85 ? -4.881 -5.009 2.765 1.00 92.44 85 GLY A C 1
ATOM 650 O O . GLY A 1 85 ? -5.995 -4.517 2.951 1.00 92.44 85 GLY A O 1
ATOM 651 N N . ARG A 1 86 ? -4.558 -6.249 3.122 1.00 94.12 86 ARG A N 1
ATOM 652 C CA . ARG A 1 86 ? -5.417 -7.145 3.887 1.00 94.12 86 ARG A CA 1
ATOM 653 C C . ARG A 1 86 ? -4.619 -7.714 5.044 1.00 94.12 86 ARG A C 1
ATOM 655 O O . ARG A 1 86 ? -3.583 -8.334 4.806 1.00 94.12 86 ARG A O 1
ATOM 662 N N . ILE A 1 87 ? -5.139 -7.580 6.256 1.00 92.81 87 ILE A N 1
ATOM 663 C CA . ILE A 1 87 ? -4.633 -8.295 7.426 1.00 92.81 87 ILE A CA 1
ATOM 664 C C . ILE A 1 87 ? -5.497 -9.536 7.607 1.00 92.81 87 ILE A C 1
ATOM 666 O O . ILE A 1 87 ? -6.714 -9.437 7.711 1.00 92.81 87 ILE A O 1
ATOM 670 N N . VAL A 1 88 ? -4.875 -10.715 7.579 1.00 95.38 88 VAL A N 1
ATOM 671 C CA . VAL A 1 88 ? -5.551 -11.994 7.869 1.00 95.38 88 VAL A CA 1
ATOM 672 C C . VAL A 1 88 ? -5.286 -12.414 9.311 1.00 95.38 88 VAL A C 1
ATOM 674 O O . VAL A 1 88 ? -6.190 -12.894 9.984 1.00 95.38 88 VAL A O 1
ATOM 677 N N . ASN A 1 89 ? -4.060 -12.200 9.786 1.00 92.50 89 ASN A N 1
ATOM 678 C CA . ASN A 1 89 ? -3.649 -12.464 11.155 1.00 92.50 89 ASN A CA 1
ATOM 679 C C . ASN A 1 89 ? -2.697 -11.344 11.617 1.00 92.50 89 ASN A C 1
ATOM 681 O O . ASN A 1 89 ? -1.594 -11.251 11.079 1.00 92.50 89 ASN A O 1
ATOM 685 N N . PRO A 1 90 ? -3.085 -10.493 12.583 1.00 88.62 90 PRO A N 1
ATOM 686 C CA . PRO A 1 90 ? -2.241 -9.391 13.054 1.00 88.62 90 PRO A CA 1
ATOM 687 C C . PRO A 1 90 ? -1.017 -9.858 13.861 1.00 88.62 90 PRO A C 1
ATOM 689 O O . PRO A 1 90 ? -0.101 -9.074 14.080 1.00 88.62 90 PRO A O 1
ATOM 692 N N . LEU A 1 91 ? -0.975 -11.127 14.289 1.00 87.94 91 LEU A N 1
ATOM 693 C CA . LEU A 1 91 ? 0.167 -11.701 15.010 1.00 87.94 91 LEU A CA 1
ATOM 694 C C . LEU A 1 91 ? 1.242 -12.267 14.068 1.00 87.94 91 LEU A C 1
ATOM 696 O O . LEU A 1 91 ? 2.335 -12.619 14.514 1.00 87.94 91 LEU A O 1
ATOM 700 N N . GLU A 1 92 ? 0.955 -12.370 12.768 1.00 84.94 92 GLU A N 1
ATOM 701 C CA . GLU A 1 92 ? 1.931 -12.822 11.780 1.00 84.94 92 GLU A CA 1
ATOM 702 C C . GLU A 1 92 ? 2.853 -11.674 11.370 1.00 84.94 92 GLU A C 1
ATOM 704 O O . GLU A 1 92 ? 2.574 -10.914 10.445 1.00 84.94 92 GLU A O 1
ATOM 709 N N . THR A 1 93 ? 4.012 -11.589 12.022 1.00 63.62 93 THR A N 1
ATOM 710 C CA . THR A 1 93 ? 5.114 -10.725 11.581 1.00 63.62 93 THR A CA 1
ATOM 711 C C . THR A 1 93 ? 5.854 -11.361 10.400 1.00 63.62 93 THR A C 1
ATOM 713 O O . THR A 1 93 ? 6.971 -11.863 10.507 1.00 63.62 93 THR A O 1
ATOM 716 N N . THR A 1 94 ? 5.218 -11.405 9.228 1.00 53.47 94 THR A N 1
ATOM 717 C CA . THR A 1 94 ? 5.913 -11.843 8.005 1.00 53.47 94 THR A CA 1
ATOM 718 C C . THR A 1 94 ? 6.621 -10.651 7.366 1.00 53.47 94 THR A C 1
ATOM 720 O O . THR A 1 94 ? 6.213 -10.136 6.330 1.00 53.47 94 THR A O 1
ATOM 723 N N . GLY A 1 95 ? 7.698 -10.201 8.009 1.00 51.84 95 GLY A N 1
ATOM 724 C CA . GLY A 1 95 ? 8.759 -9.430 7.369 1.00 51.84 95 GLY A CA 1
ATOM 725 C C . GLY A 1 95 ? 9.850 -10.393 6.913 1.00 51.84 95 GLY A C 1
ATOM 726 O O . GLY A 1 95 ? 10.773 -10.702 7.659 1.00 51.84 95 GLY A O 1
ATOM 727 N N . ASN A 1 96 ? 9.751 -10.917 5.697 1.00 41.91 96 ASN A N 1
ATOM 728 C CA . ASN A 1 96 ? 10.831 -11.655 5.049 1.00 41.91 96 ASN A CA 1
ATOM 729 C C . ASN A 1 96 ? 11.986 -10.693 4.711 1.00 41.91 96 ASN A C 1
ATOM 731 O O . ASN A 1 96 ? 12.151 -10.249 3.576 1.00 41.91 96 ASN A O 1
ATOM 735 N N . THR A 1 97 ? 12.808 -10.398 5.720 1.00 44.69 97 THR A N 1
ATOM 736 C CA . THR A 1 97 ? 14.032 -9.578 5.650 1.00 44.69 97 THR A CA 1
ATOM 737 C C . THR A 1 97 ? 15.171 -10.238 4.845 1.00 44.69 97 THR A C 1
ATOM 739 O O . THR A 1 97 ? 16.210 -9.634 4.618 1.00 44.69 97 THR A O 1
ATOM 742 N N . GLU A 1 98 ? 14.988 -11.439 4.297 1.00 40.34 98 GLU A N 1
ATOM 743 C CA . GLU A 1 98 ? 16.085 -12.234 3.714 1.00 40.34 98 GLU A CA 1
ATOM 744 C C . GLU A 1 98 ? 16.188 -12.211 2.167 1.00 40.34 98 GLU A C 1
ATOM 746 O O . GLU A 1 98 ? 16.902 -13.030 1.600 1.00 40.34 98 GLU A O 1
ATOM 751 N N . ALA A 1 99 ? 15.522 -11.302 1.434 1.00 37.94 99 ALA A N 1
ATOM 752 C CA . ALA A 1 99 ? 15.545 -11.335 -0.049 1.00 37.94 99 ALA A CA 1
ATOM 753 C C . ALA A 1 99 ? 16.125 -10.106 -0.775 1.00 37.94 99 ALA A C 1
ATOM 755 O O . ALA A 1 99 ? 16.123 -10.059 -2.005 1.00 37.94 99 ALA A O 1
ATOM 756 N N . SER A 1 100 ? 16.667 -9.104 -0.080 1.00 38.66 100 SER A N 1
ATOM 757 C CA . SER A 1 100 ? 17.641 -8.174 -0.685 1.00 38.66 100 SER A CA 1
ATOM 758 C C . SER A 1 100 ? 18.469 -7.563 0.431 1.00 38.66 100 SER A C 1
ATOM 760 O O . SER A 1 100 ? 17.884 -6.915 1.290 1.00 38.66 100 SER A O 1
ATOM 762 N N . GLY A 1 101 ? 19.787 -7.779 0.425 1.00 33.91 101 GLY A N 1
ATOM 763 C CA . GLY A 1 101 ? 20.736 -7.395 1.479 1.00 33.91 101 GLY A CA 1
ATOM 764 C C . GLY A 1 101 ? 20.873 -5.890 1.740 1.00 33.91 101 GLY A C 1
ATOM 765 O O . GLY A 1 101 ? 21.957 -5.333 1.613 1.00 33.91 101 GLY A O 1
ATOM 766 N N . VAL A 1 102 ? 19.784 -5.235 2.132 1.00 40.16 102 VAL A N 1
ATOM 767 C CA . VAL A 1 102 ? 19.743 -3.870 2.646 1.00 40.16 1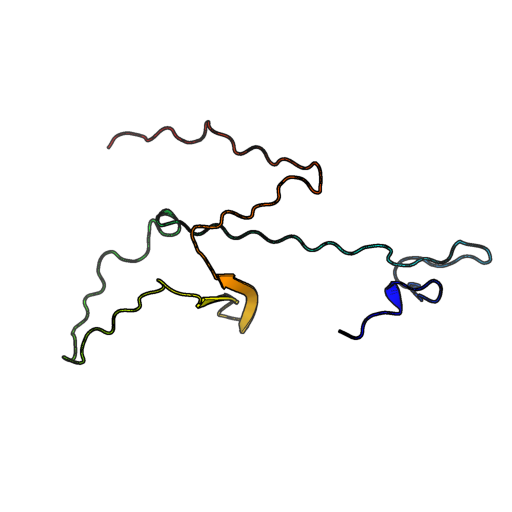02 VAL A CA 1
ATOM 768 C C . VAL A 1 102 ? 19.039 -3.932 3.997 1.00 40.16 102 VAL A C 1
ATOM 770 O O . VAL A 1 102 ? 17.826 -3.771 4.101 1.00 40.16 102 VAL A O 1
ATOM 773 N N . GLN A 1 103 ? 19.823 -4.207 5.036 1.00 32.88 103 GLN A N 1
ATOM 774 C CA . GLN A 1 103 ? 19.425 -3.983 6.419 1.00 32.88 103 GLN A CA 1
ATOM 775 C C . GLN A 1 103 ? 19.458 -2.470 6.665 1.00 32.88 103 GLN A C 1
ATOM 777 O O . GLN A 1 103 ? 20.536 -1.876 6.703 1.00 32.88 103 GLN A O 1
ATOM 782 N N . LEU A 1 104 ? 18.299 -1.831 6.829 1.00 44.22 104 LEU A N 1
ATOM 783 C CA . LEU A 1 104 ? 18.264 -0.500 7.436 1.00 44.22 104 LEU A CA 1
ATOM 784 C C . LEU A 1 104 ? 18.524 -0.673 8.943 1.00 44.22 104 LEU A C 1
ATOM 786 O O . LEU A 1 104 ? 17.886 -1.531 9.563 1.00 44.22 104 LEU A O 1
ATOM 790 N N . PRO A 1 105 ? 19.478 0.062 9.543 1.00 33.25 105 PRO A N 1
ATOM 791 C CA . PRO A 1 105 ? 19.720 -0.027 10.972 1.00 33.25 105 PRO A CA 1
ATOM 792 C C . PRO A 1 105 ? 18.546 0.621 11.704 1.00 33.25 105 PRO A C 1
ATOM 794 O O . PRO A 1 105 ? 18.336 1.828 11.594 1.00 33.25 105 PRO A O 1
ATOM 797 N N . ILE A 1 106 ? 17.801 -0.169 12.473 1.00 47.56 106 ILE A N 1
ATOM 798 C CA . ILE A 1 106 ? 16.975 0.388 13.543 1.00 47.56 106 ILE A CA 1
ATOM 799 C C . ILE A 1 106 ? 17.969 0.855 14.609 1.00 47.56 106 ILE A C 1
ATOM 801 O O . ILE A 1 106 ? 18.631 0.033 15.245 1.00 47.56 106 ILE A O 1
ATOM 805 N N . ARG A 1 107 ? 18.179 2.171 14.726 1.00 40.56 107 ARG A N 1
ATOM 806 C CA . ARG A 1 107 ? 19.052 2.736 15.761 1.00 40.56 107 ARG A CA 1
ATOM 807 C C . ARG A 1 107 ? 18.354 2.561 17.110 1.00 40.56 107 ARG A C 1
ATOM 809 O O . ARG A 1 107 ? 17.315 3.160 17.341 1.00 40.56 107 ARG A O 1
ATOM 816 N N . GLN A 1 108 ? 18.925 1.731 17.980 1.00 48.16 108 GLN A N 1
ATOM 817 C CA . GLN A 1 108 ? 18.436 1.492 19.346 1.00 48.16 108 GLN A CA 1
ATOM 818 C C . GLN A 1 108 ? 18.743 2.646 20.324 1.00 48.16 108 GLN A C 1
ATOM 820 O O . GLN A 1 108 ? 18.330 2.577 21.475 1.00 48.16 108 GLN A O 1
ATOM 825 N N . ASP A 1 109 ? 19.421 3.711 19.881 1.00 41.19 109 ASP A N 1
ATOM 826 C CA . ASP A 1 109 ? 19.934 4.772 20.763 1.00 41.19 109 ASP A CA 1
ATOM 827 C C . ASP A 1 109 ? 19.039 6.026 20.863 1.00 41.19 109 ASP A C 1
ATOM 829 O O . ASP A 1 109 ? 19.331 6.912 21.663 1.00 41.19 109 ASP A O 1
ATOM 833 N N . ASP A 1 110 ? 17.937 6.121 20.109 1.00 45.31 110 ASP A N 1
ATOM 834 C CA . ASP A 1 110 ? 17.066 7.314 20.124 1.00 45.31 110 ASP A CA 1
ATOM 835 C C . ASP A 1 110 ? 16.033 7.310 21.277 1.00 45.31 110 ASP A C 1
ATOM 837 O O . ASP A 1 110 ? 15.235 8.238 21.408 1.00 45.31 110 ASP A O 1
ATOM 841 N N . PHE A 1 111 ? 16.057 6.299 22.155 1.00 56.91 111 PHE A N 1
ATOM 842 C CA . PHE A 1 111 ? 15.095 6.140 23.253 1.00 56.91 111 PHE A CA 1
ATOM 843 C C . PHE A 1 111 ? 15.719 6.459 24.622 1.00 56.91 111 PHE A C 1
ATOM 845 O O . PHE A 1 111 ? 15.959 5.580 25.449 1.00 56.91 111 PHE A O 1
ATOM 852 N N . VAL A 1 112 ? 15.967 7.746 24.885 1.00 46.28 112 VAL A N 1
ATOM 853 C CA . VAL A 1 112 ? 16.136 8.246 26.260 1.00 46.28 112 VAL A CA 1
ATOM 854 C C . VAL A 1 112 ? 14.893 9.060 26.624 1.00 46.28 112 VAL A C 1
ATOM 856 O O . VAL A 1 112 ? 14.772 10.203 26.179 1.00 46.28 112 VAL A O 1
ATOM 859 N N . PRO A 1 113 ? 13.952 8.520 27.420 1.00 49.25 113 PRO A N 1
ATOM 860 C CA . PRO A 1 113 ? 12.839 9.318 27.918 1.00 49.25 113 PRO A CA 1
ATOM 861 C C . PRO A 1 113 ? 13.379 10.424 28.834 1.00 49.25 113 PRO A C 1
ATOM 863 O O . PRO A 1 113 ? 14.085 10.149 29.807 1.00 49.25 113 PRO A O 1
ATOM 866 N N . GLN A 1 114 ? 13.058 11.684 28.527 1.00 45.78 114 GLN A N 1
ATOM 867 C CA . GLN A 1 114 ? 13.280 12.784 29.465 1.00 45.78 114 GLN A CA 1
ATOM 868 C C . GLN A 1 114 ? 12.201 12.725 30.557 1.00 45.78 114 GLN A C 1
ATOM 870 O O . GLN A 1 114 ? 11.017 12.639 30.222 1.00 45.78 114 GLN A O 1
ATOM 875 N N . PRO A 1 115 ? 12.576 12.732 31.849 1.00 52.75 115 PRO A N 1
ATOM 876 C CA . PRO A 1 115 ? 11.605 12.758 32.934 1.00 52.75 115 PRO A CA 1
ATOM 877 C C . PRO A 1 115 ? 10.873 14.108 32.992 1.00 52.75 115 PRO A C 1
ATOM 879 O O . PRO A 1 115 ? 11.404 15.125 32.546 1.00 52.75 115 PRO A O 1
ATOM 882 N N . ALA A 1 116 ? 9.653 14.058 33.535 1.00 55.12 116 ALA A N 1
ATOM 883 C CA . ALA A 1 116 ? 8.688 15.156 33.643 1.00 55.12 116 ALA A CA 1
ATOM 884 C C . ALA A 1 116 ? 9.188 16.388 34.416 1.00 55.12 116 ALA A C 1
ATOM 886 O O . ALA A 1 116 ? 9.965 16.213 35.384 1.00 55.12 116 ALA A O 1
#

Solvent-accessible surface area (backbone atoms only — not comparable to full-atom values): 8715 Å² total; per-residue (Å²): 137,88,87,53,59,56,61,31,92,78,23,83,51,61,91,83,50,75,75,53,97,90,53,78,80,59,55,50,88,79,86,86,88,86,86,86,84,87,87,63,84,74,82,58,89,77,84,83,86,83,80,87,77,86,74,71,94,64,78,87,80,84,86,80,87,88,60,67,46,75,52,68,44,64,42,85,90,78,69,45,74,79,44,75,52,71,49,74,55,93,83,65,81,82,72,80,76,85,80,62,102,70,83,76,81,82,73,85,78,85,78,72,84,78,80,134

pLDDT: mean 72.47, std 21.59, range [32.88, 97.62]

Mean predicted aligned error: 14.88 Å

Foldseek 3Di:
DPPDQQCDLNNDPCVVPNDDVPDRRHHDPDDDDDDDDDDDPVPPPDDDDDDDDPDDPDDDDDDDPQAKDKDFDADPVPRDTPDIDIDHDPPDPPPPPPDDPDDDDPPPPPDDDDDD

Nearest PDB structures (foldseek):
  6hgi-assembly1_B  TM=8.532E-01  e=2.186E-02  Homo sapiens
  6hgm-assembly1_B  TM=7.999E-01  e=2.044E-02  Homo sapiens
  5om6-assembly2_D  TM=7.166E-01  e=4.894E-02  Homo sapiens

Secondary structure (DSSP, 8-state):
----GGGSTT---TTT----TTPPPP--------------GGGGSSS-S-------SS--------S-EEEEEEETTTTEEEEEEEES-TT-----TTSS-------TTS--PPP-

Organism: NCBI:txid1563983